Protein AF-A0AAD7UF91-F1 (afdb_monomer_lite)

Sequence (151 aa):
MLPGDVLPVASLVVQSLVCLLLVIPMPSNSVRGMIVGGLNRIWDQHPAIRSAAALLCVFNAFLFITELRRLSWPEPPPPPPPPPRRGMPGLPGMPPPPPVNDFACEFQLGLFRSERNAYMSGFSLFIYFMMRRLLEIQQMLYKARKAEKEA

InterPro domains:
  IPR040463 BAP29/BAP31, transmembrane domain [PF05529] (106-147)

Secondary structure (DSSP, 8-state):
--GGGHHHHHHHHHHHHHHHHHHS--S-HHHHHHHHHHHHHHHHH-HHHHHHHHHHHHHHHHHHHHHHHHHHSPPPPPPPPPPPPTT-PPPTTPPPPPPHHHHHHHHHHHHHHHHHHHHHHHHHHHHHHHHHHHHHHHHHHHHHHHHHHH-

Radius of gyration: 25.01 Å; chains: 1; bounding box: 65×33×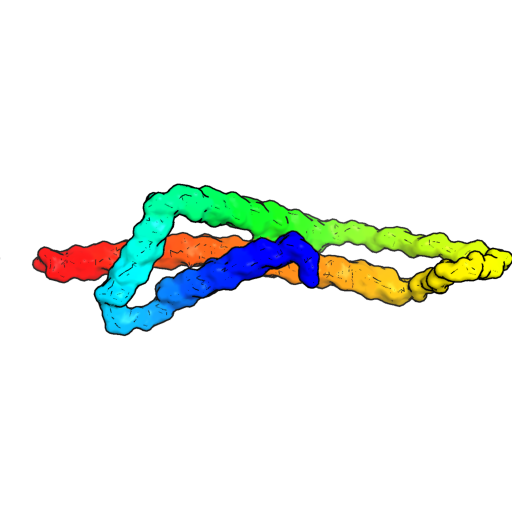67 Å

pLDDT: mean 78.93, std 10.07, range [50.19, 92.12]

Organism: NCBI:txid2483200

Foldseek 3Di:
DPPVVVLLVVLQVVLVVLLCVLPPDDPDLVVLCVSLVVVVCVCVVCVVVVVVLVVLLVVLVVLLVVLVVCQVDPDDQDDQDPPDDPDDDDDPPDDDRDPPVVSVVVSVVVNVVSVVSNVSSVVSNVSSVSSVVSSVVSVVVSVVVVVVVVD

Structure (mmCIF, N/CA/C/O backbone):
data_AF-A0AAD7UF91-F1
#
_entry.id   AF-A0AAD7UF91-F1
#
loop_
_atom_site.group_PDB
_atom_site.id
_atom_site.type_symbol
_atom_site.label_atom_id
_atom_site.label_alt_id
_atom_site.label_comp_id
_atom_site.label_asym_id
_atom_site.label_entity_id
_atom_site.label_seq_id
_atom_site.pdbx_PDB_ins_code
_atom_site.Cartn_x
_atom_site.Cartn_y
_atom_site.Cartn_z
_atom_site.occupancy
_atom_site.B_iso_or_equiv
_atom_site.auth_seq_id
_atom_site.auth_comp_id
_atom_site.auth_asym_id
_atom_site.auth_atom_id
_atom_site.pdbx_PDB_model_num
ATOM 1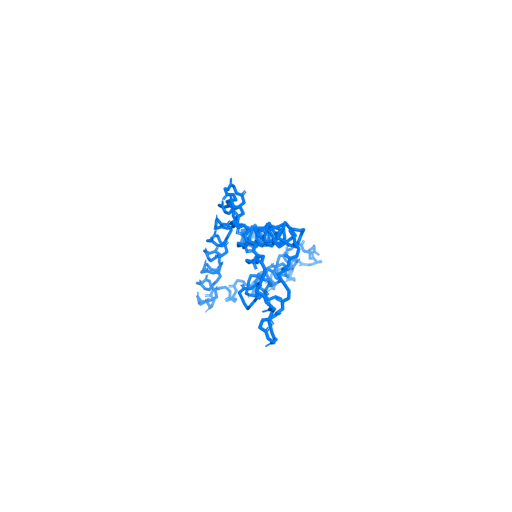 N N . MET A 1 1 ? 11.863 -14.707 -6.656 1.00 50.19 1 MET A N 1
ATOM 2 C CA . MET A 1 1 ? 11.624 -13.433 -5.944 1.00 50.19 1 MET A CA 1
ATOM 3 C C . MET A 1 1 ? 12.973 -12.804 -5.688 1.00 50.19 1 MET A C 1
ATOM 5 O O . MET A 1 1 ? 13.836 -13.494 -5.158 1.00 50.19 1 MET A O 1
ATOM 9 N N . LEU A 1 2 ? 13.181 -11.560 -6.115 1.00 55.66 2 LEU A N 1
ATOM 10 C CA . LEU A 1 2 ? 14.360 -10.811 -5.679 1.00 55.66 2 LEU A CA 1
ATOM 11 C C . LEU A 1 2 ? 14.182 -10.473 -4.188 1.00 55.66 2 LEU A C 1
ATOM 13 O O . LEU A 1 2 ? 13.043 -10.305 -3.748 1.00 55.66 2 LEU A O 1
ATOM 17 N N . PRO A 1 3 ? 15.259 -10.354 -3.396 1.00 56.84 3 PRO A N 1
ATOM 18 C CA . PRO A 1 3 ? 15.154 -10.020 -1.973 1.00 56.84 3 PRO A CA 1
ATOM 19 C C . PRO A 1 3 ? 14.393 -8.702 -1.716 1.00 56.84 3 PRO A C 1
ATOM 21 O O . PRO A 1 3 ? 13.759 -8.558 -0.675 1.00 56.84 3 PRO A O 1
ATOM 24 N N . GLY A 1 4 ? 14.367 -7.783 -2.691 1.00 63.00 4 GLY A N 1
ATOM 25 C CA . GLY A 1 4 ? 13.576 -6.546 -2.642 1.00 63.00 4 GLY A CA 1
ATOM 26 C C . GLY A 1 4 ? 12.053 -6.724 -2.769 1.00 63.00 4 GLY A C 1
ATOM 27 O O . GLY A 1 4 ? 11.315 -5.845 -2.337 1.00 63.00 4 GLY A O 1
ATOM 28 N N . ASP A 1 5 ? 11.570 -7.861 -3.286 1.00 68.88 5 ASP A N 1
ATOM 29 C CA . ASP A 1 5 ? 10.132 -8.128 -3.481 1.00 68.88 5 ASP A CA 1
ATOM 30 C C . ASP A 1 5 ? 9.444 -8.632 -2.198 1.00 68.88 5 ASP A C 1
ATOM 32 O O . ASP A 1 5 ? 8.217 -8.657 -2.107 1.00 68.88 5 ASP A O 1
ATOM 36 N N . VAL A 1 6 ? 10.215 -9.066 -1.196 1.00 78.19 6 VAL A N 1
ATOM 37 C CA . VAL A 1 6 ? 9.677 -9.711 0.015 1.00 78.19 6 VAL A CA 1
ATOM 38 C C . VAL A 1 6 ? 9.010 -8.693 0.938 1.00 78.19 6 VAL A C 1
ATOM 40 O O . VAL A 1 6 ? 7.948 -8.963 1.497 1.00 78.19 6 VAL A O 1
ATOM 43 N N . LEU A 1 7 ? 9.608 -7.507 1.076 1.00 77.56 7 LEU A N 1
ATOM 44 C CA . LEU A 1 7 ? 9.130 -6.475 1.994 1.00 77.56 7 LEU A CA 1
ATOM 45 C C . LEU A 1 7 ? 7.751 -5.907 1.589 1.00 77.56 7 LEU A C 1
ATOM 47 O O . LEU A 1 7 ? 6.865 -5.872 2.449 1.00 77.56 7 LEU A O 1
ATOM 51 N N . PRO A 1 8 ? 7.501 -5.531 0.315 1.00 74.44 8 PRO A N 1
ATOM 52 C CA . PRO A 1 8 ? 6.182 -5.067 -0.114 1.00 74.44 8 PRO A CA 1
ATOM 53 C C . PRO A 1 8 ? 5.112 -6.153 0.029 1.00 74.44 8 PRO A C 1
ATOM 55 O O . PRO A 1 8 ? 4.001 -5.862 0.462 1.00 74.44 8 PRO A O 1
ATOM 58 N N . VAL A 1 9 ? 5.448 -7.413 -0.269 1.00 81.12 9 VAL A N 1
ATOM 59 C CA . VAL A 1 9 ? 4.509 -8.541 -0.161 1.00 81.12 9 VAL A CA 1
ATOM 60 C C . VAL A 1 9 ? 4.150 -8.828 1.295 1.00 81.12 9 VAL A C 1
ATOM 62 O O . VAL A 1 9 ? 2.969 -8.936 1.621 1.00 81.12 9 VAL A O 1
ATOM 65 N N . ALA A 1 10 ? 5.137 -8.899 2.191 1.00 81.44 10 ALA A N 1
ATOM 66 C CA . ALA A 1 10 ? 4.889 -9.107 3.616 1.00 81.44 10 ALA A CA 1
ATOM 67 C C . ALA A 1 10 ? 4.030 -7.976 4.204 1.00 81.44 10 ALA A C 1
ATOM 69 O O . ALA A 1 10 ? 3.054 -8.234 4.912 1.00 81.44 10 ALA A O 1
ATOM 70 N N . SER A 1 11 ? 4.342 -6.727 3.843 1.00 78.62 11 SER A N 1
ATOM 71 C CA . SER A 1 11 ? 3.527 -5.559 4.183 1.00 78.62 11 SER A CA 1
ATOM 72 C C . SER A 1 11 ? 2.083 -5.717 3.718 1.00 78.62 11 SER A C 1
ATOM 74 O O . SER A 1 11 ? 1.151 -5.501 4.492 1.00 78.62 11 SER A O 1
ATOM 76 N N . LEU A 1 12 ? 1.893 -6.110 2.458 1.00 82.25 12 LEU A N 1
ATOM 77 C CA . LEU A 1 12 ? 0.578 -6.256 1.849 1.00 82.25 12 LEU A CA 1
ATOM 78 C C . LEU A 1 12 ? -0.269 -7.309 2.565 1.00 82.25 12 LEU A C 1
ATOM 80 O O . LEU A 1 12 ? -1.450 -7.074 2.821 1.00 82.25 12 LEU A O 1
ATOM 84 N N . VAL A 1 13 ? 0.331 -8.446 2.928 1.00 86.31 13 VAL A N 1
ATOM 85 C CA . VAL A 1 13 ? -0.351 -9.514 3.672 1.00 86.31 13 VAL A CA 1
ATOM 86 C C . VAL A 1 13 ? -0.816 -9.002 5.032 1.00 86.31 13 VAL A C 1
ATOM 88 O O . VAL A 1 13 ? -1.991 -9.144 5.368 1.00 86.31 13 VAL A O 1
ATOM 91 N N . VAL A 1 14 ? 0.066 -8.347 5.791 1.00 85.25 14 VAL A N 1
ATOM 92 C CA . VAL A 1 14 ? -0.286 -7.798 7.110 1.00 85.25 14 VAL A CA 1
ATOM 93 C C . VAL A 1 14 ? -1.401 -6.757 6.990 1.00 85.25 14 VAL A C 1
ATOM 95 O O . VAL A 1 14 ? -2.394 -6.828 7.714 1.00 85.25 14 VAL A O 1
ATOM 98 N N . GLN A 1 15 ? -1.284 -5.821 6.046 1.00 82.69 15 GLN A N 1
ATOM 99 C CA . GLN A 1 15 ? -2.299 -4.792 5.809 1.00 82.69 15 GLN A CA 1
ATOM 100 C C . GLN A 1 15 ? -3.650 -5.400 5.403 1.00 82.69 15 GLN A C 1
ATOM 102 O O . GLN A 1 15 ? -4.693 -4.970 5.897 1.00 82.69 15 GLN A O 1
ATOM 107 N N . SER A 1 16 ? -3.637 -6.429 4.554 1.00 84.00 16 SER A N 1
ATOM 108 C CA . SER A 1 16 ? -4.848 -7.124 4.103 1.00 84.00 16 SER A CA 1
ATOM 109 C C . SER A 1 16 ? -5.543 -7.855 5.249 1.00 84.00 16 SER A C 1
ATOM 111 O O . SER A 1 16 ? -6.762 -7.766 5.370 1.00 84.00 16 SER A O 1
ATOM 113 N N . LEU A 1 17 ? -4.786 -8.515 6.133 1.00 86.94 17 LEU A N 1
ATOM 114 C CA . LEU A 1 17 ? -5.335 -9.178 7.321 1.00 86.94 17 LEU A CA 1
ATOM 115 C C . LEU A 1 17 ? -5.988 -8.179 8.282 1.00 86.94 17 LEU A C 1
ATOM 117 O O . LEU A 1 17 ? -7.091 -8.428 8.768 1.00 86.94 17 LEU A O 1
ATOM 121 N N . VAL A 1 18 ? -5.347 -7.030 8.521 1.00 82.50 18 VAL A N 1
ATOM 122 C CA . VAL A 1 18 ? -5.917 -5.969 9.368 1.00 82.50 18 VAL A CA 1
ATOM 123 C C . VAL A 1 18 ? -7.178 -5.381 8.732 1.00 82.50 18 VAL A C 1
ATOM 125 O O . VAL A 1 18 ? -8.182 -5.207 9.419 1.00 82.50 18 VAL A O 1
ATOM 128 N N . CYS A 1 19 ? -7.170 -5.118 7.424 1.00 82.69 19 CYS A N 1
ATOM 129 C CA . CYS A 1 19 ? -8.364 -4.660 6.712 1.00 82.69 19 CYS A CA 1
ATOM 130 C C . CYS A 1 19 ? -9.504 -5.675 6.795 1.00 82.69 19 CYS A C 1
ATOM 132 O O . CYS A 1 19 ? -10.629 -5.293 7.104 1.00 82.69 19 CYS A O 1
ATOM 134 N N . LEU A 1 20 ? -9.224 -6.959 6.579 1.00 84.31 20 LEU A N 1
ATOM 135 C CA . LEU A 1 20 ? -10.224 -8.019 6.676 1.00 84.31 20 LEU A CA 1
ATOM 136 C C . LEU A 1 20 ? -10.830 -8.072 8.085 1.00 84.31 20 LEU A C 1
ATOM 138 O O . LEU A 1 20 ? -12.051 -8.080 8.228 1.00 84.31 20 LEU A O 1
ATOM 142 N N . LEU A 1 21 ? -9.993 -7.985 9.122 1.00 82.94 21 LEU A N 1
ATOM 143 C CA . LEU A 1 21 ? -10.440 -7.904 10.513 1.00 82.94 21 LEU A CA 1
ATOM 144 C C . LEU A 1 21 ? -11.364 -6.696 10.764 1.00 82.94 21 LEU A C 1
ATOM 146 O O . LEU A 1 21 ? -12.321 -6.809 11.526 1.00 82.94 21 LEU A O 1
ATOM 150 N N . LEU A 1 22 ? -11.098 -5.550 10.128 1.00 78.31 22 LEU A N 1
ATOM 151 C CA . LEU A 1 22 ? -11.896 -4.325 10.271 1.00 78.31 22 LEU A CA 1
ATOM 152 C C . LEU A 1 22 ? -13.183 -4.311 9.427 1.00 78.31 22 LEU A C 1
ATOM 154 O O . LEU A 1 22 ? -14.124 -3.592 9.776 1.00 78.31 22 LEU A O 1
ATOM 158 N N . VAL A 1 23 ? -13.223 -5.061 8.323 1.00 81.69 23 VAL A N 1
ATOM 159 C CA . VAL A 1 23 ? -14.373 -5.135 7.404 1.00 81.69 23 VAL A CA 1
ATOM 160 C C . VAL A 1 23 ? -15.381 -6.197 7.837 1.00 81.69 23 VAL A C 1
ATOM 162 O O . VAL A 1 23 ? -16.577 -6.010 7.610 1.00 81.69 23 VAL A O 1
ATOM 165 N N . ILE A 1 24 ? -14.933 -7.289 8.469 1.00 82.12 24 ILE A N 1
ATOM 166 C CA . ILE A 1 24 ? -15.829 -8.380 8.867 1.00 82.12 24 ILE A CA 1
ATOM 167 C C . ILE A 1 24 ? -16.973 -7.840 9.749 1.00 82.12 24 ILE A C 1
ATOM 169 O O . ILE A 1 24 ? -16.723 -7.134 10.737 1.00 82.12 24 ILE A O 1
ATOM 173 N N . PRO A 1 25 ? -18.242 -8.168 9.422 1.00 70.88 25 PRO A N 1
ATOM 174 C CA . PRO A 1 25 ? -19.378 -7.799 10.251 1.00 70.88 25 PRO A CA 1
ATOM 175 C C . PRO A 1 25 ? -19.242 -8.491 11.606 1.00 70.88 25 PRO A C 1
ATOM 177 O O . PRO A 1 25 ? -19.296 -9.713 11.715 1.00 70.88 25 PRO A O 1
ATOM 180 N N . MET A 1 26 ? -19.021 -7.700 12.653 1.00 78.62 26 MET A N 1
ATOM 181 C CA . MET A 1 26 ? -18.813 -8.253 13.985 1.00 78.62 26 MET A CA 1
ATOM 182 C C . MET A 1 26 ? -20.145 -8.531 14.678 1.00 78.62 26 MET A C 1
ATOM 184 O O . MET A 1 26 ? -21.015 -7.657 14.679 1.00 78.62 26 MET A O 1
ATOM 188 N N . PRO A 1 27 ? -20.287 -9.700 15.328 1.00 73.19 27 PRO A N 1
ATOM 189 C CA . PRO A 1 27 ? -21.552 -10.137 15.915 1.00 73.19 27 PRO A CA 1
ATOM 190 C C . PRO A 1 27 ? -21.959 -9.328 17.155 1.00 73.19 27 PRO A C 1
ATOM 192 O O . PRO A 1 27 ? -23.120 -9.347 17.547 1.00 73.19 27 PRO A O 1
ATOM 195 N N . SER A 1 28 ? -21.027 -8.606 17.791 1.00 79.00 28 SER A N 1
ATOM 196 C CA . SER A 1 28 ? -21.299 -7.827 19.001 1.00 79.00 28 SER A CA 1
ATOM 197 C C . SER A 1 28 ? -20.470 -6.545 19.076 1.00 79.00 28 SER A C 1
ATOM 199 O O . SER A 1 28 ? -19.299 -6.502 18.687 1.00 79.00 28 SER A O 1
ATOM 201 N N . ASN A 1 29 ? -21.072 -5.500 19.654 1.00 74.88 29 ASN A N 1
ATOM 202 C CA . ASN A 1 29 ? -20.414 -4.225 19.950 1.00 74.88 29 ASN A CA 1
ATOM 203 C C . ASN A 1 29 ? -19.219 -4.377 20.905 1.00 74.88 29 ASN A C 1
ATOM 205 O O . ASN A 1 29 ? -18.255 -3.623 20.781 1.00 74.88 29 ASN A O 1
ATOM 209 N N . SER A 1 30 ? -19.245 -5.363 21.809 1.00 78.19 30 SER A N 1
ATOM 210 C CA . SER A 1 30 ? -18.126 -5.637 22.722 1.00 78.19 30 SER A CA 1
ATOM 211 C C . SER A 1 30 ? -16.903 -6.177 21.979 1.00 78.19 30 SER A C 1
ATOM 213 O O . SER A 1 30 ? -15.781 -5.761 22.255 1.00 78.19 30 SER A O 1
ATOM 215 N N . VAL A 1 31 ? -17.118 -7.044 20.984 1.00 79.75 31 VAL A N 1
ATOM 216 C CA . VAL A 1 31 ? -16.043 -7.615 20.153 1.00 79.75 31 VAL A CA 1
ATOM 217 C C . VAL A 1 31 ? -15.406 -6.528 19.286 1.00 79.75 31 VAL A C 1
ATOM 219 O O . VAL A 1 31 ? -14.182 -6.412 19.238 1.00 79.75 31 VAL A O 1
ATOM 222 N N . ARG A 1 32 ? -16.229 -5.655 18.684 1.00 77.69 32 ARG A N 1
ATOM 223 C CA . ARG A 1 32 ? -15.742 -4.483 17.938 1.00 77.69 32 ARG A CA 1
ATOM 224 C C . ARG A 1 32 ? -14.925 -3.545 18.830 1.00 77.69 32 ARG A C 1
ATOM 226 O O . ARG A 1 32 ? -13.849 -3.117 18.425 1.00 77.69 32 ARG A O 1
ATOM 233 N N . GLY A 1 33 ? -15.404 -3.263 20.043 1.00 77.31 33 GLY A N 1
ATOM 234 C CA . GLY A 1 33 ? -14.690 -2.439 21.021 1.00 77.31 33 GLY A CA 1
ATOM 235 C C . GLY A 1 33 ? -13.345 -3.038 21.440 1.00 77.31 33 GLY A C 1
ATOM 236 O O . GLY A 1 33 ? -12.349 -2.320 21.472 1.00 77.31 33 GLY A O 1
ATOM 237 N N . MET A 1 34 ? -13.287 -4.353 21.683 1.00 84.56 34 MET A N 1
ATOM 238 C CA . MET A 1 34 ? -12.034 -5.057 21.978 1.00 84.56 34 MET A CA 1
ATOM 239 C C . MET A 1 34 ? -11.031 -4.966 20.827 1.00 84.56 34 MET A C 1
ATOM 241 O O . MET A 1 34 ? -9.863 -4.670 21.064 1.00 84.56 34 MET A O 1
ATOM 245 N N . ILE A 1 35 ? -11.470 -5.193 19.587 1.00 82.12 35 ILE A N 1
ATOM 246 C CA . ILE A 1 35 ? -10.573 -5.207 18.425 1.00 82.12 35 ILE A CA 1
ATOM 247 C C . ILE A 1 35 ? -10.083 -3.798 18.086 1.00 82.12 35 ILE A C 1
ATOM 249 O O . ILE A 1 35 ? -8.879 -3.589 17.948 1.00 82.12 35 ILE A O 1
ATOM 253 N N . VAL A 1 36 ? -10.985 -2.815 18.011 1.00 81.06 36 VAL A N 1
ATOM 254 C CA . VAL A 1 36 ? -10.613 -1.416 17.739 1.00 81.06 36 VAL A CA 1
ATOM 255 C C . VAL A 1 36 ? -9.770 -0.855 18.884 1.00 81.06 36 VAL A C 1
ATOM 257 O O . VAL A 1 36 ? -8.769 -0.187 18.638 1.00 81.06 36 VAL A O 1
ATOM 260 N N . GLY A 1 37 ? -10.126 -1.164 20.133 1.00 81.00 37 GLY A N 1
ATOM 261 C CA . GLY A 1 37 ? -9.361 -0.765 21.313 1.00 81.00 37 GLY A CA 1
ATOM 262 C C . GLY A 1 37 ? -7.968 -1.393 21.352 1.00 81.00 37 GLY A C 1
ATOM 263 O O . GLY A 1 37 ? -6.999 -0.697 21.643 1.00 81.00 37 GLY A O 1
ATOM 264 N N . GLY A 1 38 ? -7.846 -2.676 21.004 1.00 84.19 38 GLY A N 1
ATOM 265 C CA . GLY A 1 38 ? -6.566 -3.378 20.905 1.00 84.19 38 GLY A CA 1
ATOM 266 C C . GLY A 1 38 ? -5.677 -2.821 19.794 1.00 84.19 38 GLY A C 1
ATOM 267 O O . GLY A 1 38 ? -4.516 -2.503 20.043 1.00 84.19 38 GLY A O 1
ATOM 268 N N . LEU A 1 39 ? -6.231 -2.622 18.594 1.00 82.25 39 LEU A N 1
ATOM 269 C CA . LEU A 1 39 ? -5.515 -2.013 17.469 1.00 82.25 39 LEU A CA 1
ATOM 270 C C . LEU A 1 39 ? -5.048 -0.594 17.798 1.00 82.25 39 LEU A C 1
ATOM 272 O O . LEU A 1 39 ? -3.886 -0.272 17.565 1.00 82.25 39 LEU A O 1
ATOM 276 N N . ASN A 1 40 ? -5.912 0.227 18.397 1.00 80.25 40 ASN A N 1
ATOM 277 C CA . ASN A 1 40 ? -5.538 1.566 18.847 1.00 80.25 40 ASN A CA 1
ATOM 278 C C . ASN A 1 40 ? -4.453 1.527 19.906 1.00 80.25 40 ASN A C 1
ATOM 280 O O . ASN A 1 40 ? -3.516 2.306 19.843 1.00 80.25 40 ASN A O 1
ATOM 284 N N . ARG A 1 41 ? -4.541 0.602 20.861 1.00 82.94 41 ARG A N 1
ATOM 285 C CA . ARG A 1 41 ? -3.532 0.472 21.905 1.00 82.94 41 ARG A CA 1
ATOM 286 C C . ARG A 1 41 ? -2.170 0.109 21.321 1.00 82.94 41 ARG A C 1
ATOM 288 O O . ARG A 1 41 ? -1.184 0.725 21.703 1.00 82.94 41 ARG A O 1
ATOM 295 N N . ILE A 1 42 ? -2.118 -0.817 20.365 1.00 83.06 42 ILE A N 1
ATOM 296 C CA . ILE A 1 42 ? -0.883 -1.160 19.645 1.00 83.06 42 ILE A CA 1
ATOM 297 C C . ILE A 1 42 ? -0.365 0.055 18.865 1.00 83.06 42 ILE A C 1
ATOM 299 O O . ILE A 1 42 ? 0.824 0.368 18.918 1.00 83.06 42 ILE A O 1
ATOM 303 N N . TRP A 1 43 ? -1.260 0.764 18.176 1.00 80.88 43 TRP A N 1
ATOM 304 C CA . TRP A 1 43 ? -0.920 1.941 17.384 1.00 80.88 43 TRP A CA 1
ATOM 305 C C . TRP A 1 43 ? -0.390 3.093 18.250 1.00 80.88 43 TRP A C 1
ATOM 307 O O . TRP A 1 43 ? 0.621 3.713 17.919 1.00 80.88 43 TRP A O 1
ATOM 317 N N . ASP A 1 44 ? -1.031 3.361 19.384 1.00 81.50 44 ASP A N 1
ATOM 318 C CA . ASP A 1 44 ? -0.724 4.482 20.265 1.00 81.50 44 ASP A CA 1
ATOM 319 C C . ASP A 1 44 ? 0.462 4.183 21.188 1.00 81.50 44 ASP A C 1
ATOM 321 O O . ASP A 1 44 ? 1.341 5.038 21.313 1.00 81.50 44 ASP A O 1
ATOM 325 N N . GLN A 1 45 ? 0.553 2.978 21.766 1.00 85.12 45 GLN A N 1
ATOM 326 C CA . GLN A 1 45 ? 1.664 2.603 22.654 1.00 85.12 45 GLN A CA 1
ATOM 327 C C . GLN A 1 45 ? 3.000 2.467 21.919 1.00 85.12 45 GLN A C 1
ATOM 329 O O . GLN A 1 45 ? 4.046 2.669 22.535 1.00 85.12 45 GLN A O 1
ATOM 334 N N . HIS A 1 46 ? 2.994 2.157 20.619 1.00 82.62 46 HIS A N 1
ATOM 335 C CA . HIS A 1 46 ? 4.221 1.942 19.856 1.00 82.62 46 HIS A CA 1
ATOM 336 C C . HIS A 1 46 ? 4.378 2.975 18.728 1.00 82.62 46 HIS A C 1
ATOM 338 O O . HIS A 1 46 ? 4.039 2.696 17.575 1.00 82.62 46 HIS A O 1
ATOM 344 N N . PRO A 1 47 ? 4.964 4.159 19.003 1.00 82.19 47 PRO A N 1
ATOM 345 C CA . PRO A 1 47 ? 5.233 5.160 17.965 1.00 82.19 47 PRO A CA 1
ATOM 346 C C . PRO A 1 47 ? 6.143 4.624 16.847 1.00 82.19 47 PRO A C 1
ATOM 348 O O . PRO A 1 47 ? 6.012 5.050 15.702 1.00 82.19 47 PRO A O 1
ATOM 351 N N . ALA A 1 48 ? 6.992 3.635 17.153 1.00 84.25 48 ALA A N 1
ATOM 352 C CA . ALA A 1 48 ? 7.815 2.921 16.180 1.00 84.25 48 ALA A CA 1
ATOM 353 C C . ALA A 1 48 ? 6.990 2.201 15.098 1.00 84.25 48 ALA A C 1
ATOM 355 O O . ALA A 1 48 ? 7.396 2.162 13.942 1.00 84.25 48 ALA A O 1
ATOM 356 N N . ILE A 1 49 ? 5.811 1.666 15.438 1.00 83.69 49 ILE A N 1
ATOM 357 C CA . ILE A 1 49 ? 4.929 1.014 14.458 1.00 83.69 49 ILE A CA 1
ATOM 358 C C . ILE A 1 49 ? 4.362 2.059 13.497 1.00 83.69 49 ILE A C 1
ATOM 360 O O . ILE A 1 49 ? 4.292 1.821 12.293 1.00 83.69 49 ILE A O 1
ATOM 364 N N . ARG A 1 50 ? 4.012 3.247 14.005 1.00 81.25 50 ARG A N 1
ATOM 365 C CA . ARG A 1 50 ? 3.499 4.342 13.171 1.00 81.25 50 ARG A CA 1
ATOM 366 C C . ARG A 1 50 ? 4.559 4.858 12.210 1.00 81.25 50 ARG A C 1
ATOM 368 O O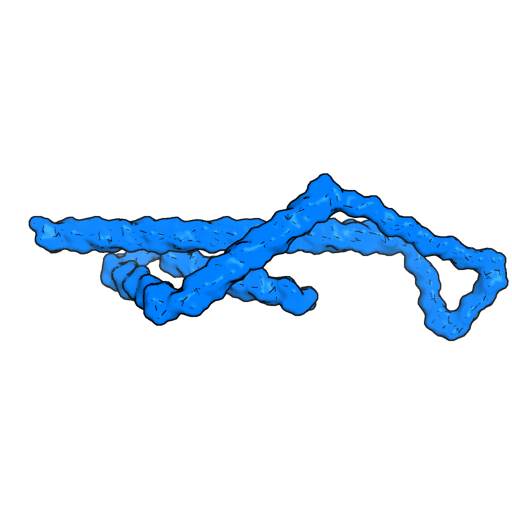 . ARG A 1 50 ? 4.262 5.036 11.031 1.00 81.25 50 ARG A O 1
ATOM 375 N N . SER A 1 51 ? 5.776 5.094 12.705 1.00 83.12 51 SER A N 1
ATOM 376 C CA . SER A 1 51 ? 6.881 5.564 11.868 1.00 83.12 51 SER A CA 1
ATOM 377 C C . SER A 1 51 ? 7.299 4.502 10.854 1.00 83.12 51 SER A C 1
ATOM 379 O O . SER A 1 51 ? 7.468 4.838 9.686 1.00 83.12 51 SER A O 1
ATOM 381 N N . ALA A 1 52 ? 7.364 3.225 11.243 1.00 85.75 52 ALA A N 1
ATOM 382 C CA . ALA A 1 52 ? 7.634 2.124 10.322 1.00 85.75 52 ALA A CA 1
ATOM 383 C C . ALA A 1 52 ? 6.559 2.015 9.231 1.00 85.75 52 ALA A C 1
ATOM 385 O O . ALA A 1 52 ? 6.889 1.922 8.053 1.00 85.75 52 ALA A O 1
ATOM 386 N N . ALA A 1 53 ? 5.276 2.094 9.593 1.00 84.31 53 ALA A N 1
ATOM 387 C CA . ALA A 1 53 ? 4.180 2.043 8.630 1.00 84.31 53 ALA A CA 1
ATOM 388 C C . ALA A 1 53 ? 4.178 3.258 7.683 1.00 84.31 53 ALA A C 1
ATOM 390 O O . ALA A 1 53 ? 3.889 3.113 6.497 1.00 84.31 53 ALA A O 1
ATOM 391 N N . ALA A 1 54 ? 4.528 4.448 8.183 1.00 85.88 54 ALA A N 1
ATOM 392 C CA . ALA A 1 54 ? 4.683 5.647 7.361 1.00 85.88 54 ALA A CA 1
ATOM 393 C C . ALA A 1 54 ? 5.887 5.541 6.411 1.00 85.88 54 ALA A C 1
ATOM 395 O O . ALA A 1 54 ? 5.746 5.815 5.222 1.00 85.88 54 ALA A O 1
ATOM 396 N N . LEU A 1 55 ? 7.043 5.083 6.899 1.00 89.06 55 LEU A N 1
ATOM 397 C CA . LEU A 1 55 ? 8.234 4.841 6.077 1.00 89.06 55 LEU A CA 1
ATOM 398 C C . LEU A 1 55 ? 7.957 3.816 4.981 1.00 89.06 55 LEU A C 1
ATOM 400 O O . LEU A 1 55 ? 8.327 4.025 3.831 1.00 89.06 55 LEU A O 1
ATOM 404 N N . LEU A 1 56 ? 7.255 2.739 5.319 1.00 86.94 56 LEU A N 1
ATOM 405 C CA . LEU A 1 56 ? 6.861 1.701 4.375 1.00 86.94 56 LEU A CA 1
ATOM 406 C C . LEU A 1 56 ? 5.868 2.224 3.330 1.00 86.94 56 LEU A C 1
ATOM 408 O O . LEU A 1 56 ? 5.974 1.876 2.157 1.00 86.94 56 LEU A O 1
ATOM 412 N N . CYS A 1 57 ? 4.947 3.108 3.724 1.00 88.38 57 CYS A N 1
ATOM 413 C CA . CYS A 1 57 ? 4.068 3.811 2.791 1.00 88.38 57 CYS A CA 1
ATOM 414 C C . CYS A 1 57 ? 4.868 4.700 1.827 1.00 88.38 57 CYS A C 1
ATOM 416 O O . CYS A 1 57 ? 4.646 4.642 0.621 1.00 88.38 57 CYS A O 1
ATOM 418 N N . VAL A 1 58 ? 5.822 5.489 2.331 1.00 91.25 58 VAL A N 1
ATOM 419 C CA . VAL A 1 58 ? 6.693 6.333 1.493 1.00 91.25 58 VAL A CA 1
ATOM 420 C C . VAL A 1 58 ? 7.540 5.476 0.552 1.00 91.25 58 VAL A C 1
ATOM 422 O O . VAL A 1 58 ? 7.654 5.788 -0.630 1.00 91.25 58 VAL A O 1
ATOM 425 N N . PHE A 1 59 ? 8.084 4.367 1.047 1.00 89.81 59 PHE A N 1
ATOM 426 C CA . PHE A 1 59 ? 8.857 3.422 0.250 1.00 89.81 59 PHE A CA 1
ATOM 427 C C . PHE A 1 59 ? 8.016 2.791 -0.868 1.00 89.81 59 PHE A C 1
ATOM 429 O O . PHE A 1 59 ? 8.430 2.805 -2.025 1.00 89.81 59 PHE A O 1
ATOM 436 N N . ASN A 1 60 ? 6.805 2.316 -0.564 1.00 87.56 60 ASN A N 1
ATOM 437 C CA . ASN A 1 60 ? 5.889 1.786 -1.576 1.00 87.56 60 ASN A CA 1
ATOM 438 C C . ASN A 1 60 ? 5.464 2.859 -2.587 1.00 87.56 60 ASN A C 1
ATOM 440 O O . ASN A 1 60 ? 5.362 2.554 -3.771 1.00 87.56 60 ASN A O 1
ATOM 444 N N . ALA A 1 61 ? 5.275 4.112 -2.161 1.00 91.12 61 ALA A N 1
ATOM 445 C CA . ALA A 1 61 ? 4.999 5.231 -3.065 1.00 91.12 61 ALA A CA 1
ATOM 446 C C . ALA A 1 61 ? 6.176 5.501 -4.006 1.00 91.12 61 ALA A C 1
ATOM 448 O O . ALA A 1 61 ? 5.983 5.675 -5.208 1.00 91.12 61 ALA A O 1
ATOM 449 N N . PHE A 1 62 ? 7.399 5.477 -3.479 1.00 92.12 62 PHE A N 1
ATOM 450 C CA . PHE A 1 62 ? 8.608 5.635 -4.277 1.00 92.12 62 PHE A CA 1
ATOM 451 C C . PHE A 1 62 ? 8.777 4.504 -5.302 1.00 92.12 62 PHE A C 1
ATOM 453 O O . PHE A 1 62 ? 9.038 4.778 -6.478 1.00 92.12 62 PHE A O 1
ATOM 460 N N . LEU A 1 63 ? 8.578 3.248 -4.886 1.00 88.06 63 LEU A N 1
ATOM 461 C CA . LEU A 1 63 ? 8.603 2.094 -5.788 1.00 88.06 63 LEU A CA 1
ATOM 462 C C . LEU A 1 63 ? 7.520 2.209 -6.863 1.00 88.06 63 LEU A C 1
ATOM 464 O O . LEU A 1 63 ? 7.817 2.054 -8.043 1.00 88.06 63 LEU A O 1
ATOM 468 N N . PHE A 1 64 ? 6.295 2.557 -6.471 1.00 91.00 64 PHE A N 1
ATOM 469 C CA . PHE A 1 64 ? 5.176 2.719 -7.393 1.00 91.00 64 PHE A CA 1
ATOM 470 C C . PHE A 1 64 ? 5.454 3.786 -8.455 1.00 91.00 64 PHE A C 1
ATOM 472 O O . PHE A 1 64 ? 5.281 3.529 -9.643 1.00 91.00 64 PHE A O 1
ATOM 479 N N . ILE A 1 65 ? 5.952 4.961 -8.056 1.00 91.38 65 ILE A N 1
ATOM 480 C CA . ILE A 1 65 ? 6.304 6.039 -8.994 1.00 91.38 65 ILE A CA 1
ATOM 481 C C . ILE A 1 65 ? 7.440 5.603 -9.923 1.00 91.38 65 ILE A C 1
ATOM 483 O O . ILE A 1 65 ? 7.400 5.891 -11.118 1.00 91.38 65 ILE A O 1
ATOM 487 N N . THR A 1 66 ? 8.450 4.912 -9.392 1.00 88.88 66 THR A N 1
ATOM 488 C CA . THR A 1 66 ? 9.582 4.422 -10.189 1.00 88.88 66 THR A CA 1
ATOM 489 C C . THR A 1 66 ? 9.125 3.424 -11.251 1.00 88.88 66 THR A C 1
ATOM 491 O O . THR A 1 66 ? 9.506 3.558 -12.413 1.00 88.88 66 THR A O 1
ATOM 494 N N . GLU A 1 67 ? 8.276 2.465 -10.885 1.00 89.38 67 GLU A N 1
ATOM 495 C CA . GLU A 1 67 ? 7.751 1.476 -11.831 1.00 89.38 67 GLU A CA 1
ATOM 496 C C . GLU A 1 67 ? 6.768 2.104 -12.830 1.00 89.38 67 GLU A C 1
ATOM 498 O O . GLU A 1 67 ? 6.852 1.821 -14.021 1.00 89.38 67 GLU A O 1
ATOM 503 N N . LEU A 1 68 ? 5.911 3.040 -12.404 1.00 89.25 68 LEU A N 1
ATOM 504 C CA . LEU A 1 68 ? 5.054 3.788 -13.331 1.00 89.25 68 LEU A CA 1
ATOM 505 C C . LEU A 1 68 ? 5.866 4.579 -14.358 1.00 89.25 68 LEU A C 1
ATOM 507 O O . LEU A 1 68 ? 5.500 4.603 -15.530 1.00 89.25 68 LEU A O 1
ATOM 511 N N . ARG A 1 69 ? 6.981 5.198 -13.947 1.00 88.25 69 ARG A N 1
ATOM 512 C CA . ARG A 1 69 ? 7.877 5.890 -14.885 1.00 88.25 69 ARG A CA 1
ATOM 513 C C . ARG A 1 69 ? 8.448 4.924 -15.919 1.00 88.25 69 ARG A C 1
ATOM 515 O O . ARG A 1 69 ? 8.374 5.230 -17.106 1.00 88.25 69 ARG A O 1
ATOM 522 N N . ARG A 1 70 ? 8.933 3.756 -15.483 1.00 83.75 70 ARG A N 1
ATOM 523 C CA . ARG A 1 70 ? 9.455 2.701 -16.374 1.00 83.75 70 ARG A CA 1
ATOM 524 C C . ARG A 1 70 ? 8.415 2.205 -17.376 1.00 83.75 70 ARG A C 1
ATOM 526 O O . ARG A 1 70 ? 8.762 1.937 -18.516 1.00 83.75 70 ARG A O 1
ATOM 533 N N . LEU A 1 71 ? 7.152 2.112 -16.963 1.00 87.25 71 LEU A N 1
ATOM 534 C CA . LEU A 1 71 ? 6.052 1.699 -17.840 1.00 87.25 71 LEU A CA 1
ATOM 535 C C . LEU A 1 71 ? 5.603 2.815 -18.788 1.00 87.25 71 LEU A C 1
ATOM 537 O O . LEU A 1 71 ? 5.268 2.544 -19.936 1.00 87.25 71 LEU A O 1
ATOM 541 N N . SER A 1 72 ? 5.602 4.067 -18.323 1.00 87.25 72 SER A N 1
ATOM 542 C CA . SER A 1 72 ? 5.209 5.225 -19.138 1.00 87.25 72 SER A CA 1
ATOM 543 C C . SER A 1 72 ? 6.220 5.560 -20.232 1.00 87.25 72 SER A C 1
ATOM 545 O O . SER A 1 72 ? 5.843 6.076 -21.281 1.00 87.25 72 SER A O 1
ATOM 547 N N . TRP A 1 73 ? 7.498 5.272 -19.980 1.00 83.31 73 TRP A N 1
ATOM 548 C CA . TRP A 1 73 ? 8.586 5.509 -20.915 1.00 83.31 73 TRP A CA 1
ATOM 549 C C . TRP A 1 73 ? 9.529 4.304 -20.915 1.00 83.31 73 TRP A C 1
ATOM 551 O O . TRP A 1 73 ? 10.586 4.351 -20.278 1.00 83.31 73 TRP A O 1
ATOM 561 N N . PRO A 1 74 ? 9.129 3.196 -21.567 1.00 77.12 74 PRO A N 1
ATOM 562 C CA . PRO A 1 74 ? 9.964 2.011 -21.626 1.00 77.12 74 PRO A CA 1
ATOM 563 C C . PRO A 1 74 ? 11.262 2.366 -22.343 1.00 77.12 74 PRO A C 1
ATOM 565 O O . PRO A 1 74 ? 11.246 2.953 -23.429 1.00 77.12 74 PRO A O 1
ATOM 568 N N . GLU A 1 75 ? 12.394 2.041 -21.722 1.00 76.06 75 GLU A N 1
ATOM 569 C CA . GLU A 1 75 ? 13.681 2.220 -22.379 1.00 76.06 75 GLU A CA 1
ATOM 570 C C . GLU A 1 75 ? 13.702 1.406 -23.680 1.00 76.06 75 GLU A C 1
ATOM 572 O O . GLU A 1 75 ? 13.147 0.299 -23.725 1.00 76.06 75 GLU A O 1
ATOM 577 N N . PRO A 1 76 ? 14.304 1.944 -24.755 1.00 71.88 76 PRO A N 1
ATOM 578 C CA . PRO A 1 76 ? 14.459 1.181 -25.979 1.00 71.88 76 PRO A CA 1
ATOM 579 C C . PRO A 1 76 ? 15.218 -0.114 -25.664 1.00 71.88 76 PRO A C 1
ATOM 581 O O . PRO A 1 76 ? 16.128 -0.100 -24.828 1.00 71.88 76 PRO A O 1
ATOM 584 N N . PRO A 1 77 ? 14.857 -1.235 -26.310 1.00 70.25 77 PRO A N 1
ATOM 585 C CA . PRO A 1 77 ? 15.532 -2.496 -26.065 1.00 70.25 77 PRO A CA 1
ATOM 586 C C . PRO A 1 77 ? 17.039 -2.317 -26.299 1.00 70.25 77 PRO A C 1
ATOM 588 O O . PRO A 1 77 ? 17.433 -1.619 -27.244 1.00 70.25 77 PRO A O 1
ATOM 591 N N . PRO A 1 78 ? 17.892 -2.916 -25.450 1.00 69.56 78 PRO A N 1
ATOM 592 C CA . PRO A 1 78 ? 19.330 -2.838 -25.641 1.00 69.56 78 PRO A CA 1
ATOM 593 C C . PRO A 1 78 ? 19.692 -3.373 -27.035 1.00 69.56 78 PRO A C 1
ATOM 595 O O . PRO A 1 78 ? 19.039 -4.303 -27.524 1.00 69.56 78 PRO A O 1
ATOM 598 N N . PRO A 1 79 ? 20.705 -2.791 -27.704 1.00 71.38 79 PRO A N 1
ATOM 599 C CA . PRO A 1 79 ? 21.098 -3.244 -29.028 1.00 71.38 79 PRO A CA 1
ATOM 600 C C . PRO A 1 79 ? 21.475 -4.731 -28.974 1.00 71.38 79 PRO A C 1
ATOM 602 O O . PRO A 1 79 ? 22.098 -5.165 -27.998 1.00 71.38 79 PRO A O 1
ATOM 605 N N . PRO A 1 80 ? 21.114 -5.519 -30.004 1.00 67.88 80 PRO A N 1
ATOM 606 C CA . PRO A 1 80 ? 21.485 -6.922 -30.046 1.00 67.88 80 PRO A CA 1
ATOM 607 C C . PRO A 1 80 ? 23.012 -7.052 -29.965 1.00 67.88 80 PRO A C 1
ATOM 609 O O . PRO A 1 80 ? 23.733 -6.193 -30.493 1.00 67.88 80 PRO A O 1
ATOM 612 N N . PRO A 1 81 ? 23.528 -8.112 -29.320 1.00 69.62 81 PRO A N 1
ATOM 613 C CA . PRO A 1 81 ? 24.956 -8.359 -29.273 1.00 69.62 81 PRO A CA 1
ATOM 614 C C . PRO A 1 81 ? 25.497 -8.432 -30.705 1.00 69.62 81 PRO A C 1
ATOM 616 O O . PRO A 1 81 ? 24.814 -8.949 -31.598 1.00 69.62 81 PRO A O 1
ATOM 619 N N . PRO A 1 82 ? 26.710 -7.908 -30.953 1.00 71.56 82 PRO A N 1
ATOM 620 C CA . PRO A 1 82 ? 27.302 -7.956 -32.278 1.00 71.56 82 PRO A CA 1
ATOM 621 C C . PRO A 1 82 ? 27.336 -9.409 -32.776 1.00 71.56 82 PRO A C 1
ATOM 623 O O . PRO A 1 82 ? 27.650 -10.312 -31.992 1.00 71.56 82 PRO A O 1
ATOM 626 N N . PRO A 1 83 ? 27.017 -9.658 -34.062 1.00 64.50 83 PRO A N 1
ATOM 627 C CA . PRO A 1 83 ? 27.067 -11.004 -34.610 1.00 64.50 83 PRO A CA 1
ATOM 628 C C . PRO A 1 83 ? 28.470 -11.588 -34.397 1.00 64.50 83 PRO A C 1
ATOM 630 O O . PRO A 1 83 ? 29.459 -10.853 -34.531 1.00 64.50 83 PRO A O 1
ATOM 633 N N . PRO A 1 84 ? 28.594 -12.894 -34.091 1.00 62.03 84 PRO A N 1
ATOM 634 C CA . PRO A 1 84 ? 29.895 -13.543 -34.018 1.00 62.03 84 PRO A CA 1
ATOM 635 C C . PRO A 1 84 ? 30.669 -13.247 -35.301 1.00 62.03 84 PRO A C 1
ATOM 637 O O . PRO A 1 84 ? 30.134 -13.427 -36.400 1.00 62.03 84 PRO A O 1
ATOM 640 N N . ARG A 1 85 ? 31.916 -12.771 -35.186 1.00 61.41 85 ARG A N 1
ATOM 641 C CA . ARG A 1 85 ? 32.766 -12.566 -36.366 1.00 61.41 85 ARG A CA 1
ATOM 642 C C . ARG A 1 85 ? 32.818 -13.884 -37.137 1.00 61.41 85 ARG A C 1
ATOM 644 O O . ARG A 1 85 ? 33.288 -14.894 -36.615 1.00 61.41 85 ARG A O 1
ATOM 651 N N . ARG A 1 86 ? 32.300 -13.861 -38.368 1.00 50.69 86 ARG A N 1
ATOM 652 C CA . ARG A 1 86 ? 32.252 -15.002 -39.288 1.00 50.69 86 ARG A CA 1
ATOM 653 C C . ARG A 1 86 ? 33.675 -15.557 -39.426 1.00 50.69 86 ARG A C 1
ATOM 655 O O . ARG A 1 86 ? 34.510 -14.916 -40.055 1.00 50.69 86 ARG A O 1
ATOM 662 N N . GLY A 1 87 ? 33.960 -16.694 -38.788 1.00 54.38 87 GLY A N 1
ATOM 663 C CA . GLY A 1 87 ? 35.263 -17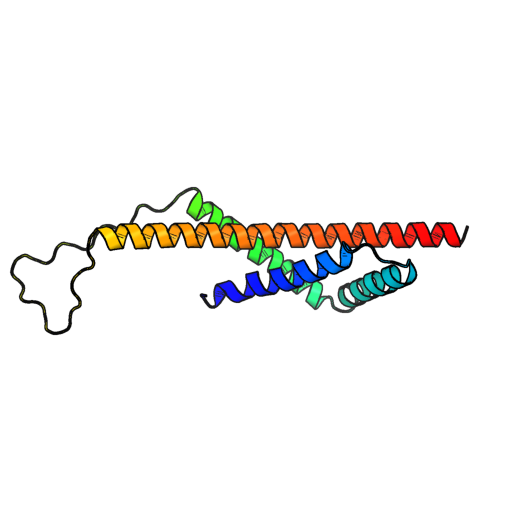.364 -38.869 1.00 54.38 87 GLY A CA 1
ATOM 664 C C . GLY A 1 87 ? 36.085 -17.477 -37.581 1.00 54.38 87 GLY A C 1
ATOM 665 O O . GLY A 1 87 ? 37.197 -17.984 -37.670 1.00 54.38 87 GLY A O 1
ATOM 666 N N . MET A 1 88 ? 35.597 -17.073 -36.401 1.00 54.97 88 MET A N 1
ATOM 667 C CA . MET A 1 88 ? 36.230 -17.508 -35.144 1.00 54.97 88 MET A CA 1
ATOM 668 C C . MET A 1 88 ? 35.686 -18.886 -34.734 1.00 54.97 88 MET A C 1
ATOM 670 O O . MET A 1 88 ? 34.491 -18.989 -34.446 1.00 54.97 88 MET A O 1
ATOM 674 N N . PRO A 1 89 ? 36.522 -19.944 -34.692 1.00 55.88 89 PRO A N 1
ATOM 675 C CA . PRO A 1 89 ? 36.177 -21.169 -33.983 1.00 55.88 89 PRO A CA 1
ATOM 676 C C . PRO A 1 89 ? 35.838 -20.781 -32.546 1.00 55.88 89 PRO A C 1
ATOM 678 O O . PRO A 1 89 ? 36.594 -20.033 -31.923 1.00 55.88 89 PRO A O 1
ATOM 681 N N . GLY A 1 90 ? 34.685 -21.227 -32.049 1.00 58.84 90 GLY A N 1
ATOM 682 C CA . GLY A 1 90 ? 34.273 -20.946 -30.680 1.00 58.84 90 GLY A CA 1
ATOM 683 C C . GLY A 1 90 ? 35.408 -21.284 -29.719 1.00 58.84 90 GLY A C 1
ATOM 684 O O . GLY A 1 90 ? 35.940 -22.394 -29.753 1.00 58.84 90 GLY A O 1
ATOM 685 N N . LEU A 1 91 ? 35.797 -20.316 -28.886 1.00 60.12 91 LEU A N 1
ATOM 686 C CA . LEU A 1 91 ? 36.645 -20.597 -27.735 1.00 60.12 91 LEU A CA 1
ATOM 687 C C . LEU A 1 91 ? 35.970 -21.723 -26.932 1.00 60.12 91 LEU A C 1
ATOM 689 O O . LEU A 1 91 ? 34.769 -21.611 -26.651 1.00 60.12 91 LEU A O 1
ATOM 693 N N . PRO A 1 92 ? 36.689 -22.808 -26.588 1.00 54.19 92 PRO A N 1
ATOM 694 C CA . PRO A 1 92 ? 36.109 -23.914 -25.839 1.00 54.19 92 PRO A CA 1
ATOM 695 C C . PRO A 1 92 ? 35.506 -23.382 -24.534 1.00 54.19 92 PRO A C 1
ATOM 697 O O . PRO A 1 92 ? 36.223 -22.837 -23.699 1.00 54.19 92 PRO A O 1
ATOM 700 N N . GLY A 1 93 ? 34.185 -23.502 -24.379 1.00 60.75 93 GLY A N 1
ATOM 701 C CA . GLY A 1 93 ? 33.462 -23.086 -23.172 1.00 60.75 93 GLY A CA 1
ATOM 702 C C . GLY A 1 93 ? 32.607 -21.820 -23.287 1.00 60.75 93 GLY A C 1
ATOM 703 O O . GLY A 1 93 ? 31.929 -21.490 -22.317 1.00 60.75 93 GLY A O 1
ATOM 704 N N . MET A 1 94 ? 32.578 -21.123 -24.431 1.00 58.44 94 MET A N 1
ATOM 705 C CA . MET A 1 94 ? 31.649 -19.998 -24.606 1.00 58.44 94 MET A CA 1
ATOM 706 C C . MET A 1 94 ? 30.259 -20.513 -25.029 1.00 58.44 94 MET A C 1
ATOM 708 O O . MET A 1 94 ? 30.167 -21.200 -26.052 1.00 58.44 94 MET A O 1
ATOM 712 N N . PRO A 1 95 ? 29.178 -20.224 -24.276 1.00 62.84 95 PRO A N 1
ATOM 713 C CA . PRO A 1 95 ? 27.834 -20.606 -24.691 1.00 62.84 95 PRO A CA 1
ATOM 714 C C . PRO A 1 95 ? 27.475 -19.905 -26.013 1.00 62.84 95 PRO A C 1
ATOM 716 O O . PRO A 1 95 ? 27.894 -18.761 -26.227 1.00 62.84 95 PRO A O 1
ATOM 719 N N . PRO A 1 96 ? 26.734 -20.575 -26.917 1.00 63.44 96 PRO A N 1
ATOM 720 C CA . PRO A 1 96 ? 26.301 -19.962 -28.166 1.00 63.44 96 PRO A CA 1
ATOM 721 C C . PRO A 1 96 ? 25.507 -18.680 -27.871 1.00 63.44 96 PRO A C 1
ATOM 723 O O . PRO A 1 96 ? 24.775 -18.639 -26.877 1.00 63.44 96 PRO A O 1
ATOM 726 N N . PRO A 1 97 ? 25.646 -17.628 -28.700 1.00 62.91 97 PRO A N 1
ATOM 727 C CA . PRO A 1 97 ? 24.874 -16.409 -28.512 1.00 62.91 97 PRO A CA 1
ATOM 728 C C . PRO A 1 97 ? 23.378 -16.746 -28.560 1.00 62.91 97 PRO A C 1
ATOM 730 O O . PRO A 1 97 ? 22.968 -17.539 -29.418 1.00 62.91 97 PRO A O 1
ATOM 733 N N . PRO A 1 98 ? 22.566 -16.170 -27.660 1.00 61.19 98 PRO A N 1
ATOM 734 C CA . PRO A 1 98 ? 21.145 -16.457 -27.631 1.00 61.19 98 PRO A CA 1
ATOM 735 C C . PRO A 1 98 ? 20.487 -16.011 -28.950 1.00 61.19 98 PRO A C 1
ATOM 737 O O . PRO A 1 98 ? 20.848 -14.957 -29.493 1.00 61.19 98 PRO A O 1
ATOM 740 N N . PRO A 1 99 ? 19.561 -16.806 -29.515 1.00 64.25 99 PRO A N 1
ATOM 741 C CA . PRO A 1 99 ? 18.810 -16.428 -30.704 1.00 64.25 99 PRO A CA 1
ATOM 742 C C . PRO A 1 99 ? 18.061 -15.103 -30.502 1.00 64.25 99 PRO A C 1
ATOM 744 O O . PRO A 1 99 ? 17.651 -14.751 -29.403 1.00 64.25 99 PRO A O 1
ATOM 747 N N . VAL A 1 100 ? 17.833 -14.369 -31.595 1.00 63.00 100 VAL A N 1
ATOM 748 C CA . VAL A 1 100 ? 17.181 -13.039 -31.597 1.00 63.00 100 VAL A CA 1
ATOM 749 C C . VAL A 1 100 ? 15.810 -13.044 -30.894 1.00 63.00 100 VAL A C 1
ATOM 751 O O . VAL A 1 100 ? 15.416 -12.045 -30.296 1.00 63.00 100 VAL A O 1
ATOM 754 N N . ASN A 1 101 ? 15.109 -14.180 -30.906 1.00 65.69 101 ASN A N 1
ATOM 755 C CA . ASN A 1 101 ? 13.830 -14.356 -30.214 1.00 65.69 101 ASN A CA 1
ATOM 756 C C . ASN A 1 101 ? 13.958 -14.321 -28.680 1.00 65.69 101 ASN A C 1
ATOM 758 O O . ASN A 1 101 ? 13.024 -13.884 -28.006 1.00 65.69 101 ASN A O 1
ATOM 762 N N . ASP A 1 102 ? 15.107 -14.713 -28.128 1.00 66.38 102 ASP A N 1
ATOM 763 C CA . ASP A 1 102 ? 15.338 -14.720 -26.682 1.00 66.38 102 ASP A CA 1
ATOM 764 C C . ASP A 1 102 ? 15.482 -13.288 -26.145 1.00 66.38 102 ASP A C 1
ATOM 766 O O . ASP A 1 102 ? 14.976 -12.985 -25.068 1.00 66.38 102 ASP A O 1
ATOM 770 N N . PHE A 1 103 ? 16.043 -12.362 -26.934 1.00 66.94 103 PHE A N 1
ATOM 771 C CA . PHE A 1 103 ? 16.134 -10.939 -26.568 1.00 66.94 103 PHE A CA 1
ATOM 772 C C . PHE A 1 103 ? 14.769 -10.264 -26.449 1.00 66.94 103 PHE A C 1
ATOM 774 O O . PHE A 1 103 ? 14.507 -9.531 -25.494 1.00 66.94 103 PHE A O 1
ATOM 781 N N . ALA A 1 104 ? 13.880 -10.516 -27.412 1.00 70.06 104 ALA A N 1
ATOM 782 C CA . ALA A 1 104 ? 12.516 -10.001 -27.356 1.00 70.06 104 ALA A CA 1
ATOM 783 C C . ALA A 1 104 ? 11.759 -10.569 -26.141 1.00 70.06 104 ALA A C 1
ATOM 785 O O . ALA A 1 104 ? 11.017 -9.843 -25.477 1.00 70.06 104 ALA A O 1
ATOM 786 N N . CYS A 1 105 ? 11.994 -11.846 -25.819 1.00 77.56 105 CYS A N 1
ATOM 787 C CA . CYS A 1 105 ? 11.417 -12.513 -24.655 1.00 77.56 105 CYS A CA 1
ATOM 788 C C . CYS A 1 105 ? 11.908 -11.900 -23.332 1.00 77.56 105 CYS A C 1
ATOM 790 O O . CYS A 1 105 ? 11.093 -11.569 -22.469 1.00 77.56 105 CYS A O 1
ATOM 792 N N . GLU A 1 106 ? 13.218 -11.684 -23.173 1.00 76.50 106 GLU A N 1
ATOM 793 C CA . GLU A 1 106 ? 13.793 -11.072 -21.967 1.00 76.50 106 GLU A CA 1
ATOM 794 C C . GLU A 1 106 ? 13.286 -9.645 -21.736 1.00 76.50 106 GLU A C 1
ATOM 796 O O . GLU A 1 106 ? 12.944 -9.281 -20.606 1.00 76.50 106 GLU A O 1
ATOM 801 N N . PHE A 1 107 ? 13.171 -8.854 -22.805 1.00 78.81 107 PHE A N 1
ATOM 802 C CA . PHE A 1 107 ? 12.609 -7.508 -22.734 1.00 78.81 107 PHE A CA 1
ATOM 803 C C . PHE A 1 107 ? 11.141 -7.525 -22.276 1.00 78.81 107 PHE A C 1
ATOM 805 O O . PHE A 1 107 ? 10.771 -6.800 -21.348 1.00 78.81 107 PHE A O 1
ATOM 812 N N . GLN A 1 108 ? 10.312 -8.401 -22.858 1.00 80.38 108 GLN A N 1
ATOM 813 C CA . GLN A 1 108 ? 8.917 -8.562 -22.430 1.00 80.38 108 GLN A CA 1
ATOM 814 C C . GLN A 1 108 ? 8.804 -9.038 -20.977 1.00 80.38 108 GLN A C 1
ATOM 816 O O . GLN A 1 108 ? 7.994 -8.514 -20.212 1.00 80.38 108 GLN A O 1
ATOM 821 N N . LEU A 1 109 ? 9.646 -9.984 -20.557 1.00 83.94 109 LEU A N 1
ATOM 822 C CA . LEU A 1 109 ? 9.721 -10.425 -19.162 1.00 83.94 109 LEU A CA 1
ATOM 823 C C . LEU A 1 109 ? 10.074 -9.272 -18.212 1.00 83.94 109 LEU A C 1
ATOM 825 O O . LEU A 1 109 ? 9.551 -9.224 -17.095 1.00 83.94 109 LEU A O 1
ATOM 829 N N . GLY A 1 110 ? 10.934 -8.345 -18.640 1.00 82.50 110 GLY A N 1
ATOM 830 C CA . GLY A 1 110 ? 11.249 -7.118 -17.907 1.00 82.50 110 GLY A CA 1
ATOM 831 C C . GLY A 1 110 ? 10.020 -6.230 -17.701 1.00 82.50 110 GLY A C 1
ATOM 832 O O . GLY A 1 110 ? 9.711 -5.868 -16.564 1.00 82.50 110 GLY A O 1
ATOM 833 N N . LEU A 1 111 ? 9.274 -5.963 -18.775 1.00 83.19 111 LEU A N 1
ATOM 834 C CA . LEU A 1 111 ? 8.027 -5.189 -18.737 1.00 83.19 111 LEU A CA 1
ATOM 835 C C . LEU A 1 111 ? 6.982 -5.814 -17.805 1.00 83.19 111 LEU A C 1
ATOM 837 O O . LEU A 1 111 ? 6.490 -5.134 -16.906 1.00 83.19 111 LEU A O 1
ATOM 841 N N . PHE A 1 112 ? 6.710 -7.118 -17.932 1.00 87.38 112 PHE A N 1
ATOM 842 C CA . PHE A 1 112 ? 5.742 -7.805 -17.065 1.00 87.38 112 PHE A CA 1
ATOM 843 C C . PHE A 1 112 ? 6.131 -7.758 -15.584 1.00 87.38 112 PHE A C 1
ATOM 845 O O . PHE A 1 112 ? 5.269 -7.666 -14.704 1.00 87.38 112 PHE A O 1
ATOM 852 N N . ARG A 1 113 ? 7.433 -7.817 -15.275 1.00 85.56 113 ARG A N 1
ATOM 853 C CA . ARG A 1 113 ? 7.914 -7.654 -13.896 1.00 85.56 113 ARG A CA 1
ATOM 854 C C . ARG A 1 113 ? 7.640 -6.245 -13.380 1.00 85.56 113 ARG A C 1
ATOM 856 O O . ARG A 1 113 ? 7.158 -6.124 -12.254 1.00 85.56 113 ARG A O 1
ATOM 863 N N . SER A 1 114 ? 7.896 -5.216 -14.186 1.00 85.50 114 SER A N 1
ATOM 864 C CA . SER A 1 114 ? 7.596 -3.825 -13.829 1.00 85.50 114 SER A CA 1
ATOM 865 C C . SER A 1 114 ? 6.099 -3.577 -13.650 1.00 85.50 114 SER A C 1
ATOM 867 O O . SER A 1 114 ? 5.706 -2.994 -12.641 1.00 85.50 114 SER A O 1
ATOM 869 N N . GLU A 1 115 ? 5.248 -4.097 -14.538 1.00 88.25 115 GLU A N 1
ATOM 870 C CA . GLU A 1 115 ? 3.787 -4.029 -14.388 1.00 88.25 115 GLU A CA 1
ATOM 871 C C . GLU A 1 115 ? 3.331 -4.664 -13.077 1.00 88.25 115 GLU A C 1
ATOM 873 O O . GLU A 1 115 ? 2.655 -4.030 -12.266 1.00 88.25 115 GLU A O 1
ATOM 878 N N . ARG A 1 116 ? 3.756 -5.904 -12.817 1.00 87.94 116 ARG A N 1
ATOM 879 C CA . ARG A 1 116 ? 3.427 -6.614 -11.577 1.00 87.94 116 ARG A CA 1
ATOM 880 C C . ARG A 1 116 ? 3.882 -5.834 -10.340 1.00 87.94 116 ARG A C 1
ATOM 882 O O . ARG A 1 116 ? 3.142 -5.758 -9.360 1.00 87.94 116 ARG A O 1
ATOM 889 N N . ASN A 1 117 ? 5.086 -5.268 -10.364 1.00 87.31 117 ASN A N 1
ATOM 890 C CA . ASN A 1 117 ? 5.620 -4.498 -9.243 1.00 87.31 117 ASN A CA 1
ATOM 891 C C . ASN A 1 117 ? 4.842 -3.186 -9.030 1.00 87.31 117 ASN A C 1
ATOM 893 O O . ASN A 1 117 ? 4.566 -2.824 -7.881 1.00 87.31 117 ASN A O 1
ATOM 897 N N . ALA A 1 118 ? 4.421 -2.514 -10.107 1.00 87.81 118 ALA A N 1
ATOM 898 C CA . ALA A 1 118 ? 3.535 -1.353 -10.038 1.00 87.81 118 ALA A CA 1
ATOM 899 C C . ALA A 1 118 ? 2.171 -1.727 -9.435 1.00 87.81 118 ALA A C 1
ATOM 901 O O . ALA A 1 118 ? 1.700 -1.053 -8.520 1.00 87.81 118 ALA A O 1
ATOM 902 N N . TYR A 1 119 ? 1.568 -2.842 -9.857 1.00 88.38 119 TYR A N 1
ATOM 903 C CA . TYR A 1 119 ? 0.314 -3.324 -9.266 1.00 88.38 119 TYR A CA 1
ATOM 904 C C . TYR A 1 119 ? 0.453 -3.628 -7.772 1.00 88.38 119 TYR A C 1
ATOM 906 O O . TYR A 1 119 ? -0.371 -3.178 -6.979 1.00 88.38 119 TYR A O 1
ATOM 914 N N . MET A 1 120 ? 1.500 -4.349 -7.366 1.00 85.31 120 MET A N 1
ATOM 915 C CA . MET A 1 120 ? 1.714 -4.712 -5.959 1.00 85.31 120 MET A CA 1
ATOM 916 C C . MET A 1 120 ? 1.927 -3.484 -5.066 1.00 85.31 120 MET A C 1
ATOM 918 O O . MET A 1 120 ? 1.310 -3.367 -4.006 1.00 85.31 120 MET A O 1
ATOM 922 N N . SER A 1 121 ? 2.780 -2.552 -5.496 1.00 87.75 121 SER A N 1
ATOM 923 C CA . SER A 1 121 ? 3.072 -1.330 -4.736 1.00 87.75 121 SER A CA 1
ATOM 924 C C . SER A 1 121 ? 1.875 -0.373 -4.699 1.00 87.75 121 SER A C 1
ATOM 926 O O . SER A 1 121 ? 1.526 0.121 -3.624 1.00 87.75 121 SER A O 1
ATOM 928 N N . GLY A 1 122 ? 1.180 -0.185 -5.824 1.00 88.38 122 GLY A N 1
ATOM 929 C CA . GLY A 1 122 ? -0.042 0.617 -5.905 1.00 88.38 122 GLY A CA 1
ATOM 930 C C . GLY A 1 122 ? -1.175 0.049 -5.049 1.00 88.38 122 GLY A C 1
ATOM 931 O O . GLY A 1 122 ? -1.821 0.784 -4.298 1.00 88.38 122 GLY A O 1
ATOM 932 N N . PHE A 1 123 ? -1.372 -1.272 -5.082 1.00 88.62 123 PHE A N 1
ATOM 933 C CA . PHE A 1 123 ? -2.364 -1.935 -4.239 1.00 88.62 123 PHE A CA 1
ATOM 934 C C . PHE A 1 123 ? -2.006 -1.835 -2.749 1.00 88.62 123 PHE A C 1
ATOM 936 O O . PHE A 1 123 ? -2.887 -1.564 -1.934 1.00 88.62 123 PHE A O 1
ATOM 943 N N . SER A 1 124 ? -0.724 -1.947 -2.372 1.00 85.75 124 SER A N 1
ATOM 944 C CA . SER A 1 124 ? -0.307 -1.730 -0.976 1.00 85.75 124 SER A CA 1
ATOM 945 C C . SER A 1 124 ? -0.644 -0.322 -0.483 1.00 85.75 124 SER A C 1
ATOM 947 O O . SER A 1 124 ? -1.135 -0.168 0.635 1.00 85.75 124 SER A O 1
ATOM 949 N N . LEU A 1 125 ? -0.418 0.709 -1.304 1.00 89.25 125 LEU A N 1
ATOM 950 C CA . LEU A 1 125 ? -0.780 2.086 -0.953 1.00 89.25 125 LEU 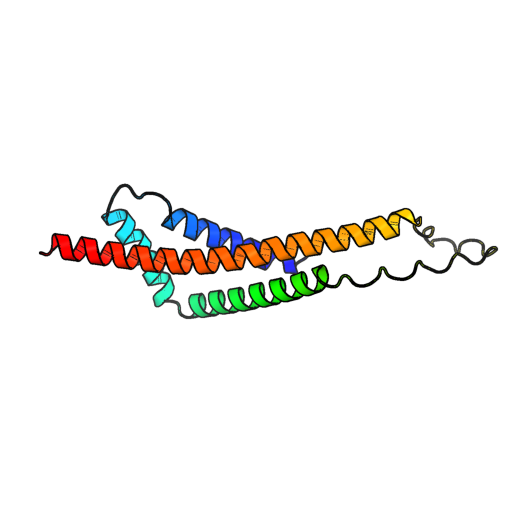A CA 1
ATOM 951 C C . LEU A 1 125 ? -2.286 2.223 -0.743 1.00 89.25 125 LEU A C 1
ATOM 953 O O . LEU A 1 125 ? -2.722 2.780 0.264 1.00 89.25 125 LEU A O 1
ATOM 957 N N . PHE A 1 126 ? -3.077 1.671 -1.663 1.00 90.62 126 PHE A N 1
ATOM 958 C CA . PHE A 1 126 ? -4.530 1.679 -1.553 1.00 90.62 126 PHE A CA 1
ATOM 959 C C . PHE A 1 126 ? -5.009 1.028 -0.247 1.00 90.62 126 PHE A C 1
ATOM 961 O O . PHE A 1 126 ? -5.763 1.648 0.507 1.00 90.62 126 PHE A O 1
ATOM 968 N N . ILE A 1 127 ? -4.530 -0.181 0.069 1.00 86.62 127 ILE A N 1
ATOM 969 C CA . ILE A 1 127 ? -4.912 -0.887 1.299 1.00 86.62 127 ILE A CA 1
ATOM 970 C C . ILE A 1 127 ? -4.449 -0.120 2.543 1.00 86.62 127 ILE A C 1
ATOM 972 O O . ILE A 1 127 ? -5.203 -0.048 3.513 1.00 86.62 127 ILE A O 1
ATOM 976 N N . TYR A 1 128 ? -3.265 0.498 2.529 1.00 87.06 128 TYR A N 1
ATOM 977 C CA . TYR A 1 128 ? -2.794 1.330 3.639 1.00 87.06 128 TYR A CA 1
ATOM 978 C C . TYR A 1 128 ? -3.761 2.486 3.948 1.00 87.06 128 TYR A C 1
ATOM 980 O O . TYR A 1 128 ? -4.177 2.659 5.100 1.00 87.06 128 TYR A O 1
ATOM 988 N N . PHE A 1 129 ? -4.166 3.253 2.930 1.00 88.50 129 PHE A N 1
ATOM 989 C CA . PHE A 1 129 ? -5.120 4.352 3.110 1.00 88.50 129 PHE A CA 1
ATOM 990 C C . PHE A 1 129 ? -6.509 3.848 3.505 1.00 88.50 129 PHE A C 1
ATOM 992 O O . PHE A 1 129 ? -7.144 4.419 4.394 1.00 88.50 129 PHE A O 1
ATOM 999 N N . MET A 1 130 ? -6.959 2.748 2.900 1.00 88.56 130 MET A N 1
ATOM 1000 C CA . MET A 1 130 ? -8.229 2.115 3.245 1.00 88.56 130 MET A CA 1
ATOM 1001 C C . MET A 1 130 ? -8.249 1.659 4.710 1.00 88.56 130 MET A C 1
ATOM 1003 O O . MET A 1 130 ? -9.216 1.931 5.415 1.00 88.56 130 MET A O 1
ATOM 1007 N N . MET A 1 131 ? -7.173 1.040 5.203 1.00 85.12 131 MET A N 1
ATOM 1008 C CA . MET A 1 131 ? -7.036 0.612 6.598 1.00 85.12 131 MET A CA 1
ATOM 1009 C C . MET A 1 131 ? -7.140 1.795 7.563 1.00 85.12 131 MET A C 1
ATOM 1011 O O . MET A 1 131 ? -7.919 1.745 8.517 1.00 85.12 131 MET A O 1
ATOM 1015 N N . ARG A 1 132 ? -6.396 2.878 7.297 1.00 83.81 132 ARG A N 1
ATOM 1016 C CA . ARG A 1 132 ? -6.461 4.114 8.093 1.00 83.81 132 ARG A CA 1
ATOM 1017 C C . ARG A 1 132 ? -7.882 4.660 8.147 1.00 83.81 132 ARG A C 1
ATOM 1019 O O . ARG A 1 132 ? -8.389 4.944 9.230 1.00 83.81 132 ARG A O 1
ATOM 1026 N N . ARG A 1 133 ? -8.541 4.730 6.990 1.00 86.88 133 ARG A N 1
ATOM 1027 C CA . ARG A 1 133 ? -9.908 5.238 6.884 1.00 86.88 133 ARG A CA 1
ATOM 1028 C C . ARG A 1 133 ? -10.922 4.352 7.608 1.00 86.88 133 ARG A C 1
ATOM 1030 O O . ARG A 1 133 ? -11.797 4.866 8.300 1.00 86.88 133 ARG A O 1
ATOM 1037 N N . LEU A 1 134 ? -10.804 3.032 7.478 1.00 85.25 134 LEU A N 1
ATOM 1038 C CA . LEU A 1 134 ? -11.663 2.078 8.178 1.00 85.25 134 LEU A CA 1
ATOM 1039 C C . LEU A 1 134 ? -11.502 2.202 9.690 1.00 85.25 134 LEU A C 1
ATOM 1041 O O . LEU A 1 134 ? -12.498 2.241 10.405 1.00 85.25 134 LEU A O 1
ATOM 1045 N N . LEU A 1 135 ? -10.268 2.311 10.176 1.00 83.38 135 LEU A N 1
ATOM 1046 C CA . LEU A 1 135 ? -9.990 2.445 11.600 1.00 83.38 135 LEU A CA 1
ATOM 1047 C C . LEU A 1 135 ? -10.611 3.731 12.175 1.00 83.38 135 LEU A C 1
ATOM 1049 O O . LEU A 1 135 ? -11.263 3.671 13.217 1.00 83.38 135 LEU A O 1
ATOM 1053 N N . GLU A 1 136 ? -10.520 4.862 11.469 1.00 84.38 136 GLU A N 1
ATOM 1054 C CA . GLU A 1 136 ? -11.202 6.112 11.848 1.00 84.38 136 GLU A CA 1
ATOM 1055 C C . GLU A 1 136 ? -12.730 5.959 11.919 1.00 84.38 136 GLU A C 1
ATOM 1057 O O . GLU A 1 136 ? -13.356 6.355 12.905 1.00 84.38 136 GLU A O 1
ATOM 1062 N N . ILE A 1 137 ? -13.346 5.356 10.896 1.00 87.12 137 ILE A N 1
ATOM 1063 C CA . ILE A 1 137 ? -14.802 5.143 10.849 1.00 87.12 137 ILE A CA 1
ATOM 1064 C C . ILE A 1 137 ? -15.253 4.224 11.989 1.00 87.12 137 ILE A C 1
ATOM 1066 O O . ILE A 1 137 ? -16.246 4.501 12.665 1.00 87.12 137 ILE A O 1
ATOM 1070 N N . GLN A 1 138 ? -14.513 3.145 12.237 1.00 83.38 138 GLN A N 1
ATOM 1071 C CA . GLN A 1 138 ? -14.810 2.190 13.302 1.00 83.38 138 GLN A CA 1
ATOM 1072 C C . GLN A 1 138 ? -14.715 2.836 14.691 1.00 83.38 138 GLN A C 1
ATOM 1074 O O . GLN A 1 138 ? -15.567 2.578 15.546 1.00 83.38 138 GLN A O 1
ATOM 1079 N N . GLN A 1 139 ? -13.743 3.728 14.904 1.00 81.06 139 GLN A N 1
ATOM 1080 C CA . GLN A 1 139 ? -13.650 4.523 16.130 1.00 81.06 139 GLN A CA 1
ATOM 1081 C C . GLN A 1 139 ? -14.844 5.469 16.301 1.00 81.06 139 GLN A C 1
ATOM 1083 O O . GLN A 1 139 ? -15.407 5.540 17.396 1.00 81.06 139 GLN A O 1
ATOM 1088 N N . MET A 1 140 ? -15.238 6.191 15.246 1.00 83.56 140 MET A N 1
ATOM 1089 C CA . MET A 1 140 ? -16.391 7.099 15.291 1.00 83.56 140 MET A CA 1
ATOM 1090 C C . MET A 1 140 ? -17.687 6.344 15.602 1.00 83.56 140 MET A C 1
ATOM 1092 O O . MET A 1 140 ? -18.434 6.751 16.489 1.00 83.56 140 MET A O 1
ATOM 1096 N N . LEU A 1 141 ? -17.911 5.198 14.951 1.00 83.50 141 LEU A N 1
ATOM 1097 C CA . LEU A 1 141 ? -19.068 4.336 15.207 1.00 83.50 141 LEU A CA 1
ATOM 1098 C C . LEU A 1 141 ? -19.094 3.804 16.641 1.00 83.50 141 LEU A C 1
ATOM 1100 O O . LEU A 1 141 ? -20.157 3.761 17.260 1.00 83.50 141 LEU A O 1
ATOM 1104 N N . TYR A 1 142 ? -17.942 3.399 17.178 1.00 81.94 142 TYR A N 1
ATOM 1105 C CA . TYR A 1 142 ? -17.858 2.934 18.560 1.00 81.94 142 TYR A CA 1
ATOM 1106 C C . TYR A 1 142 ? -18.204 4.051 19.553 1.00 81.94 142 TYR A C 1
ATOM 1108 O O . TYR A 1 142 ? -19.012 3.835 20.455 1.00 81.94 142 TYR A O 1
ATOM 1116 N N . LYS A 1 143 ? -17.647 5.256 19.361 1.00 83.50 143 LYS A N 1
ATOM 1117 C CA . LYS A 1 143 ? -17.945 6.425 20.204 1.00 83.50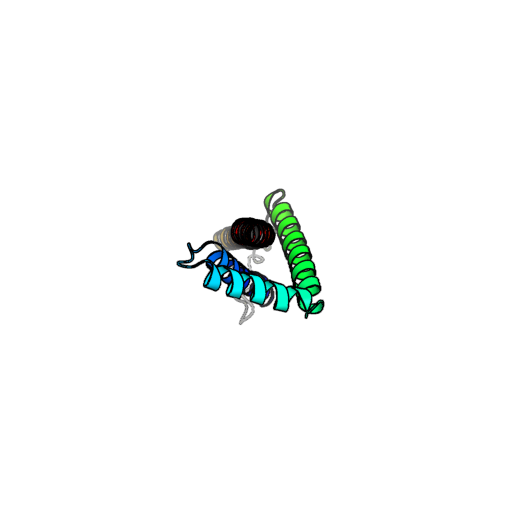 143 LYS A CA 1
ATOM 1118 C C . LYS A 1 143 ? -19.424 6.817 20.136 1.00 83.50 143 LYS A C 1
ATOM 1120 O O . LYS A 1 143 ? -20.026 7.028 21.182 1.00 83.50 143 LYS A O 1
ATOM 1125 N N . ALA A 1 144 ? -20.010 6.845 18.938 1.00 85.62 144 ALA A N 1
ATOM 1126 C CA . ALA A 1 144 ? -21.422 7.174 18.743 1.00 85.62 144 ALA A CA 1
ATOM 1127 C C . ALA A 1 144 ? -22.355 6.176 19.453 1.00 85.62 144 ALA A C 1
ATOM 1129 O O . ALA A 1 144 ? -23.220 6.585 20.218 1.00 85.62 144 ALA A O 1
ATOM 1130 N N . ARG A 1 145 ? -22.123 4.865 19.285 1.00 81.69 145 ARG A N 1
ATOM 1131 C CA . ARG A 1 145 ? -22.920 3.819 19.960 1.00 81.69 145 ARG A CA 1
ATOM 1132 C C . ARG A 1 145 ? -22.751 3.815 21.475 1.00 81.69 145 ARG A C 1
ATOM 1134 O O . ARG A 1 145 ? -23.643 3.367 22.186 1.00 81.69 145 ARG A O 1
ATOM 1141 N N . LYS A 1 146 ? -21.584 4.227 21.972 1.00 82.81 146 LYS A N 1
ATOM 1142 C CA . LYS A 1 146 ? -21.354 4.358 23.411 1.00 82.81 146 LYS A CA 1
ATOM 1143 C C . LYS A 1 146 ? -22.142 5.542 23.976 1.00 82.81 146 LYS A C 1
ATOM 1145 O O . LYS A 1 146 ? -22.823 5.357 24.974 1.00 82.81 146 LYS A O 1
ATOM 1150 N N . ALA A 1 147 ? -22.110 6.692 23.301 1.00 86.56 147 ALA A N 1
ATOM 1151 C CA . ALA A 1 147 ? -22.880 7.871 23.695 1.00 86.56 147 ALA A CA 1
ATOM 1152 C C . ALA A 1 147 ? -24.395 7.602 23.705 1.00 86.56 147 ALA A C 1
ATOM 1154 O O . ALA A 1 147 ? -25.075 8.013 24.632 1.00 86.56 147 ALA A O 1
ATOM 1155 N N . GLU A 1 148 ? -24.910 6.848 22.728 1.00 87.00 148 GLU A N 1
ATOM 1156 C CA . GLU A 1 148 ? -26.328 6.454 22.666 1.00 87.00 148 GLU A CA 1
ATOM 1157 C C . GLU A 1 148 ? -26.766 5.545 23.827 1.00 87.00 148 GLU A C 1
ATOM 1159 O O . GLU A 1 148 ? -27.923 5.567 24.215 1.00 87.00 148 GLU A O 1
ATOM 1164 N N . LYS A 1 149 ? -25.861 4.739 24.397 1.00 79.25 149 LYS A N 1
ATOM 1165 C CA . LYS A 1 149 ? -26.172 3.882 25.556 1.00 79.25 149 LYS A CA 1
ATOM 1166 C C . LYS A 1 149 ? -26.103 4.610 26.898 1.00 79.25 149 LYS A C 1
ATOM 1168 O O . LYS A 1 149 ? -26.581 4.071 27.890 1.00 79.25 149 LYS A O 1
ATOM 1173 N N . GLU A 1 150 ? -25.401 5.738 26.940 1.00 78.88 150 GLU A N 1
ATOM 1174 C CA . GLU A 1 150 ? -25.207 6.555 28.143 1.00 78.88 150 GLU A CA 1
ATOM 1175 C C . GLU A 1 150 ? -26.225 7.709 28.233 1.00 78.88 150 GLU A C 1
ATOM 1177 O O . GLU A 1 150 ? -26.324 8.330 29.290 1.00 78.88 150 GLU A O 1
ATOM 1182 N N . ALA A 1 151 ? -26.957 7.981 27.145 1.00 64.81 151 ALA A N 1
ATOM 1183 C CA . ALA A 1 151 ? -28.074 8.924 27.060 1.00 64.81 151 ALA A CA 1
ATOM 1184 C C . ALA A 1 151 ? -29.412 8.241 27.380 1.00 64.81 151 ALA A C 1
ATOM 1186 O O . ALA A 1 151 ? -30.274 8.924 27.976 1.00 64.81 151 ALA A O 1
#